Protein AF-A0A3E0VIX6-F1 (afdb_monomer_lite)

Foldseek 3Di:
DDCQPCWPPLLVVLVVCVVVVVVVHHDDPVSPVSNVLSVFFPTWGDDPPDMDTHGDWPAAAADPVRHQDDPPDFRTHHPVGDTD

Secondary structure (DSSP, 8-state):
---TT-TTTHHHHHHHHHHHHHTTPPPPHHHHHHHHHHHHEEEEEE-SS-EEEEEPPSEE-B-TTS-B--SSS-SEE-TTS-B-

Sequence (84 aa):
MDLAYSGYYTQFWTAWVESIEVLGVEAPGEWRGLAELGRTAHWFWAFEEFAVMVERPVLLRVDSRGLIVEKGRPTIAYGDGWSL

InterPro domains:
  IPR046633 Domain of unknown function DUF6745 [PF20530] (14-84)

pLDDT: mean 78.14, std 14.75, range [32.28, 94.56]

Structure (mmCIF, N/CA/C/O backbone):
data_AF-A0A3E0VIX6-F1
#
_entry.id   AF-A0A3E0VIX6-F1
#
loop_
_atom_site.group_PDB
_atom_site.id
_atom_site.type_symbol
_atom_site.label_atom_id
_atom_site.label_alt_id
_a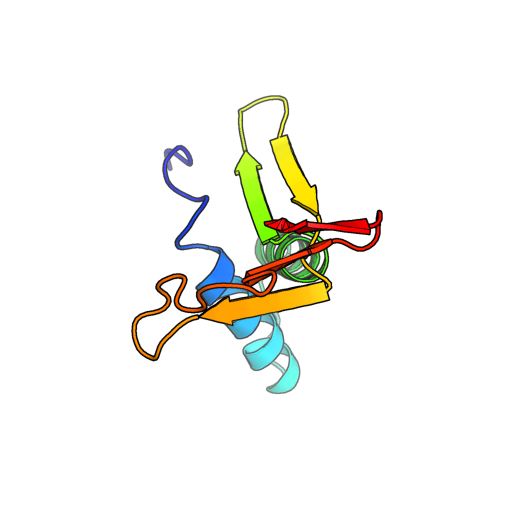tom_site.label_comp_id
_atom_site.label_asym_id
_atom_site.label_entity_id
_atom_site.label_seq_id
_atom_site.pdbx_PDB_ins_code
_atom_site.Cartn_x
_atom_site.Cartn_y
_atom_site.Cartn_z
_atom_site.occupancy
_atom_site.B_iso_or_equiv
_atom_site.auth_seq_id
_atom_site.auth_comp_id
_atom_site.auth_asym_id
_atom_site.auth_atom_id
_atom_site.pdbx_PDB_model_num
ATOM 1 N N . MET A 1 1 ? 9.742 15.174 -15.968 1.00 37.66 1 MET A N 1
ATOM 2 C CA . MET A 1 1 ? 8.379 14.772 -15.572 1.00 37.66 1 MET A CA 1
ATOM 3 C C . MET A 1 1 ? 8.342 14.897 -14.065 1.00 37.66 1 MET A C 1
ATOM 5 O O . MET A 1 1 ? 9.111 14.214 -13.408 1.00 37.66 1 MET A O 1
ATOM 9 N N . ASP A 1 2 ? 7.601 15.875 -13.558 1.00 32.28 2 ASP A N 1
ATOM 10 C CA . ASP A 1 2 ? 7.603 16.258 -12.144 1.00 32.28 2 ASP A CA 1
ATOM 11 C C . ASP A 1 2 ? 6.742 15.249 -11.359 1.00 32.28 2 ASP A C 1
ATOM 13 O O . ASP A 1 2 ? 5.531 15.163 -11.568 1.00 32.28 2 ASP A O 1
ATOM 17 N N . LEU A 1 3 ? 7.374 14.389 -10.554 1.00 43.06 3 LEU A N 1
ATOM 18 C CA . LEU A 1 3 ? 6.761 13.206 -9.916 1.00 43.06 3 LEU A CA 1
ATOM 19 C C . LEU A 1 3 ? 5.952 13.531 -8.644 1.00 43.06 3 LEU A C 1
ATOM 21 O O . LEU A 1 3 ? 5.469 12.620 -7.966 1.00 43.06 3 LEU A O 1
ATOM 25 N N . ALA A 1 4 ? 5.755 14.815 -8.339 1.00 38.75 4 ALA A N 1
ATOM 26 C CA . ALA A 1 4 ? 5.184 15.303 -7.083 1.00 38.75 4 ALA A CA 1
ATOM 27 C C . ALA A 1 4 ? 3.691 14.965 -6.850 1.00 38.75 4 ALA A C 1
ATOM 29 O O . ALA A 1 4 ? 3.129 15.344 -5.826 1.00 38.75 4 ALA A O 1
ATOM 30 N N . TYR A 1 5 ? 3.027 14.240 -7.760 1.00 41.53 5 TYR A N 1
ATOM 31 C CA . TYR A 1 5 ? 1.590 13.938 -7.678 1.00 41.53 5 TYR A CA 1
ATOM 32 C C . TYR A 1 5 ? 1.255 12.451 -7.913 1.00 41.53 5 TYR A C 1
ATOM 34 O O . TYR A 1 5 ? 0.280 12.118 -8.583 1.00 41.53 5 TYR A O 1
ATOM 42 N N . SER A 1 6 ? 2.082 11.527 -7.412 1.00 47.34 6 SER A N 1
ATOM 43 C CA . SER A 1 6 ? 1.956 10.091 -7.725 1.00 47.34 6 SER A CA 1
ATOM 44 C C . SER A 1 6 ? 1.265 9.222 -6.659 1.00 47.34 6 SER A C 1
ATOM 46 O O . SER A 1 6 ? 0.841 8.120 -6.989 1.00 47.34 6 SER A O 1
ATOM 48 N N . GLY A 1 7 ? 1.066 9.679 -5.418 1.00 48.66 7 GLY A N 1
ATOM 49 C CA . GLY A 1 7 ? 0.726 8.774 -4.299 1.00 48.66 7 GLY A CA 1
ATOM 50 C C . GLY A 1 7 ? -0.616 8.019 -4.391 1.00 48.66 7 GLY A C 1
ATOM 51 O O . GLY A 1 7 ? -0.666 6.826 -4.108 1.00 48.66 7 GLY A O 1
ATOM 52 N N . TYR A 1 8 ? -1.707 8.679 -4.807 1.00 49.38 8 TYR A N 1
ATOM 53 C CA . TYR A 1 8 ? -3.052 8.065 -4.815 1.00 49.38 8 TYR A CA 1
ATOM 54 C C . TYR A 1 8 ? -3.378 7.331 -6.125 1.00 49.38 8 TYR A C 1
ATOM 56 O O . TYR A 1 8 ? -3.936 6.237 -6.115 1.00 49.38 8 TYR A O 1
ATOM 64 N N . TYR A 1 9 ? -3.019 7.914 -7.273 1.00 51.03 9 TYR A N 1
ATOM 65 C CA . TYR A 1 9 ? -3.432 7.374 -8.571 1.00 51.03 9 TYR A CA 1
ATOM 66 C C . TYR A 1 9 ? -2.551 6.225 -9.067 1.00 51.03 9 TYR A C 1
ATOM 68 O O . TYR A 1 9 ? -3.035 5.409 -9.846 1.00 51.03 9 TYR A O 1
ATOM 76 N N . THR A 1 10 ? -1.294 6.109 -8.619 1.00 53.88 10 THR A N 1
ATOM 77 C CA . THR A 1 10 ? -0.393 5.036 -9.085 1.00 53.88 10 THR A CA 1
ATOM 78 C C . THR A 1 10 ? -0.783 3.648 -8.591 1.00 53.88 10 THR A C 1
ATOM 80 O O . THR A 1 10 ? -0.532 2.682 -9.301 1.00 53.88 10 THR A O 1
ATOM 83 N N . GLN A 1 11 ? -1.476 3.519 -7.456 1.00 54.06 11 GLN A N 1
ATOM 84 C CA . GLN A 1 11 ? -1.909 2.211 -6.944 1.00 54.06 11 GLN A CA 1
ATOM 85 C C . GLN A 1 11 ? -2.943 1.512 -7.833 1.00 54.06 11 GLN A C 1
ATOM 87 O O . GLN A 1 11 ? -3.008 0.291 -7.860 1.00 54.06 11 GLN A O 1
ATOM 92 N N . PHE A 1 12 ? -3.741 2.257 -8.600 1.00 56.53 12 PHE A N 1
ATOM 93 C CA . PHE A 1 12 ? -4.622 1.640 -9.597 1.00 56.53 12 PHE A CA 1
ATOM 94 C C . PHE A 1 12 ? -3.832 1.101 -10.798 1.00 56.53 12 PHE A C 1
ATOM 96 O O . PHE A 1 12 ? -4.243 0.126 -11.423 1.00 56.53 12 PHE A O 1
ATOM 103 N N . TRP A 1 13 ? -2.674 1.698 -11.095 1.00 58.22 13 TRP A N 1
ATOM 104 C CA . TRP A 1 13 ? -1.798 1.262 -12.181 1.00 58.22 13 TRP A CA 1
ATOM 105 C C . TRP A 1 13 ? -0.947 0.043 -11.808 1.00 58.22 13 TRP A C 1
ATOM 107 O O . TRP A 1 13 ? -0.548 -0.702 -12.697 1.00 58.22 13 TRP A O 1
ATOM 117 N N . THR A 1 14 ? -0.708 -0.231 -10.523 1.00 67.56 14 THR A N 1
ATOM 118 C CA . THR A 1 14 ? 0.087 -1.401 -10.106 1.00 67.56 14 THR A CA 1
ATOM 119 C C . THR A 1 14 ? -0.611 -2.725 -10.408 1.00 67.56 14 THR A C 1
ATOM 121 O O . THR A 1 14 ? 0.022 -3.644 -10.919 1.00 67.56 14 THR A O 1
ATOM 124 N N . ALA A 1 15 ? -1.928 -2.813 -10.199 1.00 70.94 15 ALA A N 1
ATOM 125 C CA . ALA A 1 15 ? -2.714 -3.990 -10.586 1.00 70.94 15 ALA A CA 1
ATOM 126 C C . ALA A 1 15 ? -2.731 -4.212 -12.113 1.00 70.94 15 ALA A C 1
ATOM 128 O O . ALA A 1 15 ? -2.844 -5.343 -12.594 1.00 70.94 15 ALA A O 1
ATOM 129 N N . TRP A 1 16 ? -2.591 -3.135 -12.894 1.00 77.06 16 TRP A N 1
ATOM 130 C CA . TRP A 1 16 ? -2.491 -3.219 -14.350 1.00 77.06 16 TRP A CA 1
ATOM 131 C C . TRP A 1 16 ? -1.170 -3.854 -14.795 1.00 77.06 16 TRP A C 1
ATOM 133 O O . TRP A 1 16 ? -1.189 -4.683 -15.700 1.00 77.06 16 TRP A O 1
ATOM 143 N N . VAL A 1 17 ? -0.054 -3.539 -14.122 1.00 82.50 17 VAL A N 1
ATOM 144 C CA . VAL A 1 17 ? 1.265 -4.155 -14.374 1.00 82.50 17 VAL A CA 1
ATOM 145 C C . VAL A 1 17 ? 1.193 -5.674 -14.249 1.00 82.50 17 VAL A C 1
ATOM 147 O O . VAL A 1 17 ? 1.599 -6.385 -15.161 1.00 82.50 17 VAL A O 1
ATOM 150 N N . GLU A 1 18 ? 0.599 -6.181 -13.169 1.00 79.00 18 GLU A N 1
ATOM 151 C CA . GLU A 1 18 ? 0.414 -7.627 -12.999 1.00 79.00 18 GLU A CA 1
ATOM 152 C C . GLU A 1 18 ? -0.447 -8.227 -14.111 1.00 79.00 18 GLU A C 1
ATOM 154 O O . GLU A 1 18 ? -0.141 -9.285 -14.658 1.00 79.00 18 GLU A O 1
ATOM 159 N N . SER A 1 19 ? -1.529 -7.530 -14.463 1.00 84.75 19 SER A N 1
ATOM 160 C CA . SER A 1 19 ? -2.478 -7.999 -15.469 1.00 84.75 19 SER A CA 1
ATOM 161 C C . SER A 1 19 ? -1.822 -8.137 -16.845 1.00 84.75 19 SER A C 1
ATOM 163 O O . SER A 1 19 ? -2.090 -9.110 -17.545 1.00 84.75 19 SER A O 1
ATOM 165 N N . ILE A 1 20 ? -0.952 -7.201 -17.241 1.00 86.94 20 ILE A N 1
ATOM 166 C CA . ILE A 1 20 ? -0.261 -7.275 -18.537 1.00 86.94 20 ILE A CA 1
ATOM 167 C C . ILE A 1 20 ? 0.815 -8.364 -18.561 1.00 86.94 20 ILE A C 1
ATOM 169 O O . ILE A 1 20 ? 0.956 -9.047 -19.575 1.00 86.94 20 ILE A O 1
ATOM 173 N N . GLU A 1 21 ? 1.506 -8.597 -17.442 1.00 87.38 21 GLU A N 1
ATOM 174 C CA . GLU A 1 21 ? 2.500 -9.668 -17.339 1.00 87.38 21 GLU A CA 1
ATOM 175 C C . GLU A 1 21 ? 1.841 -11.052 -17.407 1.00 87.38 21 GLU A C 1
ATOM 177 O O . GLU A 1 21 ? 2.346 -11.937 -18.098 1.00 87.38 21 GLU A O 1
ATOM 182 N N . VAL A 1 22 ? 0.657 -11.228 -16.802 1.00 88.06 22 VAL A N 1
ATOM 183 C CA . VAL A 1 22 ? -0.167 -12.445 -16.962 1.00 88.06 22 VAL A CA 1
ATOM 184 C C . VAL A 1 22 ? -0.561 -12.685 -18.425 1.00 88.06 22 VAL A C 1
ATOM 186 O O . VAL A 1 22 ? -0.670 -13.833 -18.856 1.00 88.06 22 VAL A O 1
ATOM 189 N N . LEU A 1 23 ? -0.744 -11.621 -19.210 1.00 91.81 23 LEU A N 1
ATOM 190 C CA . LEU A 1 23 ? -1.040 -11.697 -20.645 1.00 91.81 23 LEU A CA 1
ATOM 191 C C . LEU A 1 23 ? 0.215 -11.899 -21.518 1.00 91.81 23 LEU A C 1
ATOM 193 O O . LEU A 1 23 ? 0.103 -11.924 -22.744 1.00 91.81 23 LEU A O 1
ATOM 197 N N . GLY A 1 24 ? 1.397 -12.059 -20.914 1.00 92.69 24 GLY A N 1
ATOM 198 C CA . GLY A 1 24 ? 2.662 -12.275 -21.619 1.00 92.69 24 G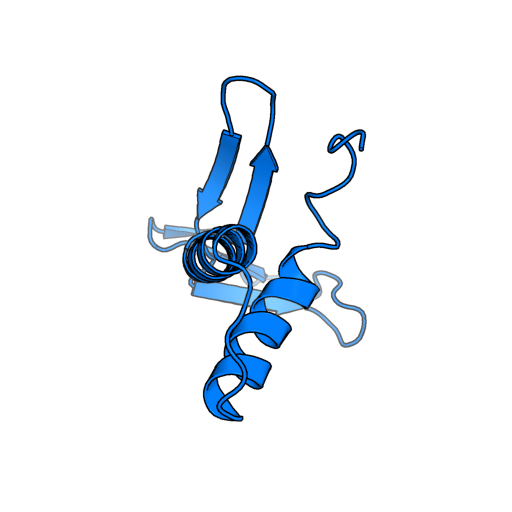LY A CA 1
ATOM 199 C C . GLY A 1 24 ? 3.289 -11.001 -22.189 1.00 92.69 24 GLY A C 1
ATOM 200 O O . GLY A 1 24 ? 4.169 -11.089 -23.045 1.00 92.69 24 GLY A O 1
ATOM 201 N N . VAL A 1 25 ? 2.844 -9.824 -21.744 1.00 90.38 25 VAL A N 1
ATOM 202 C CA . VAL A 1 25 ? 3.433 -8.536 -22.120 1.00 90.38 25 VAL A CA 1
ATOM 203 C C . VAL A 1 25 ? 4.414 -8.108 -21.040 1.00 90.38 25 VAL A C 1
ATOM 205 O O . VAL A 1 25 ? 4.066 -8.038 -19.864 1.00 90.38 25 VAL A O 1
ATOM 208 N N . GLU A 1 26 ? 5.645 -7.797 -21.438 1.00 88.31 26 GLU A N 1
ATOM 209 C CA . GLU A 1 26 ? 6.655 -7.352 -20.487 1.00 88.31 26 GLU A CA 1
ATOM 210 C C . GLU A 1 26 ? 6.383 -5.916 -20.018 1.00 88.31 26 GLU A C 1
ATOM 212 O O . GLU A 1 26 ? 6.304 -4.990 -20.829 1.00 88.31 26 GLU A O 1
ATOM 217 N N . ALA A 1 27 ? 6.252 -5.723 -18.705 1.00 83.81 27 ALA A N 1
ATOM 218 C CA . ALA A 1 27 ? 6.141 -4.396 -18.118 1.00 83.81 27 ALA A CA 1
ATOM 219 C C . ALA A 1 27 ? 7.515 -3.699 -18.028 1.00 83.81 27 ALA A C 1
ATOM 221 O O . ALA A 1 27 ? 8.522 -4.364 -17.760 1.00 83.81 27 ALA A O 1
ATOM 222 N N . PRO A 1 28 ? 7.579 -2.359 -18.168 1.00 83.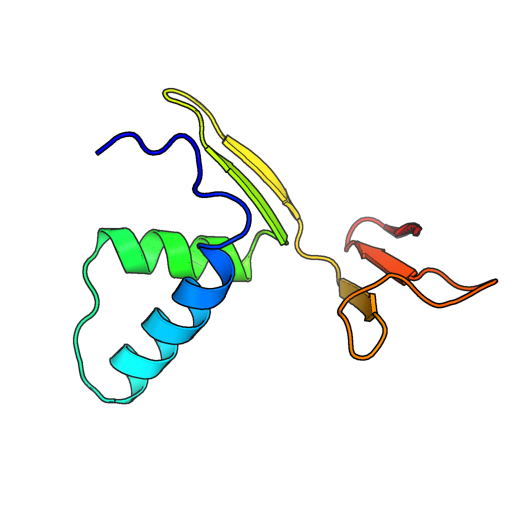12 28 PRO A N 1
ATOM 223 C CA . PRO A 1 28 ? 8.792 -1.597 -17.877 1.00 83.12 28 PRO A CA 1
ATOM 224 C C . PRO A 1 28 ? 9.311 -1.868 -16.455 1.00 83.12 28 PRO A C 1
ATOM 226 O O . PRO A 1 28 ? 8.528 -2.010 -15.511 1.00 83.12 28 PRO A O 1
ATOM 229 N N . GLY A 1 29 ? 10.634 -1.925 -16.278 1.00 80.19 29 GLY A N 1
ATOM 230 C CA . GLY A 1 29 ? 11.256 -2.313 -15.004 1.00 80.19 29 GLY A CA 1
ATOM 231 C C . GLY A 1 29 ? 10.880 -1.396 -13.836 1.00 80.19 29 GLY A C 1
ATOM 232 O O . GLY A 1 29 ? 10.601 -1.867 -12.734 1.00 80.19 29 GLY A O 1
ATOM 233 N N . GLU A 1 30 ? 10.780 -0.095 -14.089 1.00 77.12 30 GLU A N 1
ATOM 234 C CA . GLU A 1 30 ? 10.306 0.907 -13.133 1.00 77.12 30 GLU A CA 1
ATOM 235 C C . GLU A 1 30 ? 8.872 0.638 -12.632 1.00 77.12 30 GLU A C 1
ATOM 237 O O . GLU A 1 30 ? 8.534 0.971 -11.496 1.00 77.12 30 GLU A O 1
ATOM 242 N N . TRP A 1 31 ? 8.026 -0.003 -13.445 1.00 80.00 31 TRP A N 1
ATOM 243 C CA . TRP A 1 31 ? 6.633 -0.290 -13.099 1.00 80.00 31 TRP A CA 1
ATOM 244 C C . TRP A 1 31 ? 6.511 -1.568 -12.276 1.00 80.00 31 TRP A C 1
ATOM 246 O O . TRP A 1 31 ? 5.623 -1.659 -11.431 1.00 80.00 31 TRP A O 1
ATOM 256 N N . ARG A 1 32 ? 7.442 -2.517 -12.439 1.00 83.12 32 ARG A N 1
ATOM 257 C CA . ARG A 1 32 ? 7.546 -3.692 -11.560 1.00 83.12 32 ARG A CA 1
ATOM 258 C C . ARG A 1 32 ? 7.823 -3.282 -10.116 1.00 83.12 32 ARG A C 1
ATOM 260 O O . ARG A 1 32 ? 7.165 -3.776 -9.207 1.00 83.12 32 ARG A O 1
ATOM 267 N N . GLY A 1 33 ? 8.729 -2.323 -9.904 1.00 81.12 33 GLY A N 1
ATOM 268 C CA . GLY A 1 33 ? 9.005 -1.776 -8.570 1.00 81.12 33 GLY A CA 1
ATOM 269 C C . GLY A 1 33 ? 7.769 -1.143 -7.924 1.00 81.12 33 GLY A C 1
ATOM 270 O O . GLY A 1 33 ? 7.490 -1.376 -6.749 1.00 81.12 33 GLY A O 1
ATOM 271 N N . LEU A 1 34 ? 6.977 -0.403 -8.707 1.00 78.94 34 LEU A N 1
ATOM 272 C CA . LEU A 1 34 ? 5.694 0.133 -8.247 1.00 78.94 34 LEU A CA 1
ATOM 273 C C . LEU A 1 34 ? 4.684 -0.984 -7.942 1.00 78.94 34 LEU A C 1
ATOM 275 O O . LEU A 1 34 ? 3.965 -0.893 -6.949 1.00 78.94 34 LEU A O 1
ATOM 279 N N . ALA A 1 35 ? 4.639 -2.046 -8.753 1.00 82.12 35 ALA A N 1
ATOM 280 C CA . ALA A 1 35 ? 3.772 -3.196 -8.505 1.00 82.12 35 ALA A CA 1
ATOM 281 C C . ALA A 1 35 ? 4.082 -3.880 -7.166 1.00 82.12 35 ALA A C 1
ATOM 283 O O .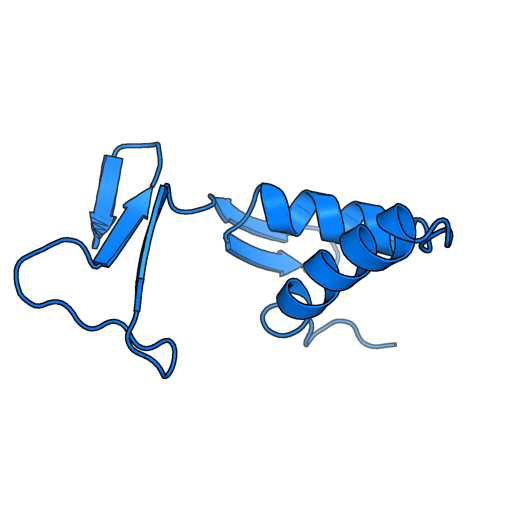 ALA A 1 35 ? 3.173 -4.086 -6.361 1.00 82.12 35 ALA A O 1
ATOM 284 N N . GLU A 1 36 ? 5.361 -4.129 -6.875 1.00 83.25 36 GLU A N 1
ATOM 285 C CA . GLU A 1 36 ? 5.799 -4.662 -5.577 1.00 83.25 36 GLU A CA 1
ATOM 286 C C . GLU A 1 36 ? 5.439 -3.732 -4.407 1.00 83.25 36 GLU A C 1
ATOM 288 O O . GLU A 1 36 ? 4.981 -4.181 -3.350 1.00 83.25 36 GLU A O 1
ATOM 293 N N . LEU A 1 37 ? 5.577 -2.417 -4.598 1.00 81.69 37 LEU A N 1
ATOM 294 C CA . LEU A 1 37 ? 5.194 -1.428 -3.593 1.00 81.69 37 LEU A CA 1
ATOM 295 C C . LEU A 1 37 ? 3.697 -1.512 -3.257 1.00 81.69 37 LEU A C 1
ATOM 297 O O . LEU A 1 37 ? 3.333 -1.516 -2.085 1.00 81.69 37 LEU A O 1
ATOM 301 N N . GLY A 1 38 ? 2.827 -1.662 -4.261 1.00 78.50 38 GLY A N 1
ATOM 302 C CA . GLY A 1 38 ? 1.379 -1.803 -4.056 1.00 78.50 38 GLY A CA 1
ATOM 303 C C . GLY A 1 38 ? 0.959 -3.070 -3.290 1.00 78.50 38 GLY A C 1
ATOM 304 O O . GLY A 1 38 ? -0.106 -3.094 -2.661 1.00 78.50 38 GLY A O 1
ATOM 305 N N . ARG A 1 39 ? 1.787 -4.124 -3.301 1.00 79.38 39 ARG A N 1
ATOM 306 C CA . ARG A 1 39 ? 1.545 -5.347 -2.512 1.00 79.38 39 ARG A CA 1
ATOM 307 C C . ARG A 1 39 ? 1.902 -5.187 -1.040 1.00 79.38 39 ARG A C 1
ATOM 309 O O . ARG A 1 39 ? 1.295 -5.839 -0.195 1.00 79.38 39 ARG A O 1
ATOM 316 N N . THR A 1 40 ? 2.876 -4.335 -0.743 1.00 82.06 40 THR A N 1
ATOM 317 C CA . THR A 1 40 ? 3.482 -4.214 0.591 1.00 82.06 40 THR A CA 1
ATOM 318 C C . THR A 1 40 ? 2.983 -2.998 1.366 1.00 82.06 40 THR A C 1
ATOM 320 O O . THR A 1 40 ? 2.835 -3.070 2.585 1.00 82.06 40 THR A O 1
ATOM 323 N N . ALA A 1 41 ? 2.660 -1.909 0.669 1.00 85.25 41 ALA A N 1
ATOM 324 C CA . ALA A 1 41 ? 2.207 -0.659 1.258 1.00 85.25 41 ALA A CA 1
ATOM 325 C C . ALA A 1 41 ? 0.784 -0.307 0.821 1.00 85.25 41 ALA A C 1
ATOM 327 O O . ALA A 1 41 ? 0.391 -0.514 -0.328 1.00 85.25 41 ALA A O 1
ATOM 328 N N . HIS A 1 42 ? 0.005 0.263 1.740 1.00 80.62 42 HIS A N 1
ATOM 329 C CA . HIS A 1 42 ? -1.305 0.816 1.402 1.00 80.62 42 HIS A CA 1
ATOM 330 C C . HIS A 1 42 ? -1.227 2.241 0.902 1.00 80.62 42 HIS A C 1
ATOM 332 O O . HIS A 1 42 ? -2.024 2.623 0.063 1.00 80.62 42 HIS A O 1
ATOM 338 N N . TRP A 1 43 ? -0.318 3.037 1.457 1.00 81.06 43 TRP A N 1
ATOM 339 C CA . TRP A 1 43 ? -0.083 4.418 1.060 1.00 81.06 43 TRP A CA 1
ATOM 340 C C . TRP A 1 43 ? 1.411 4.655 1.033 1.00 81.06 43 TRP A C 1
ATOM 342 O O . TRP A 1 43 ? 2.144 4.156 1.889 1.00 81.06 43 TRP A O 1
ATOM 352 N N . PHE A 1 44 ? 1.856 5.431 0.054 1.00 84.50 44 PHE A N 1
ATOM 353 C CA . PHE A 1 44 ? 3.220 5.913 0.028 1.00 84.50 44 PHE A CA 1
ATOM 354 C C . PHE A 1 44 ? 3.280 7.326 -0.547 1.00 84.50 44 PHE A C 1
ATOM 356 O O . PHE A 1 44 ? 2.475 7.711 -1.398 1.00 84.50 44 PHE A O 1
ATOM 363 N N . TRP A 1 45 ? 4.269 8.082 -0.089 1.00 85.31 45 TRP A N 1
ATOM 364 C CA . TRP A 1 45 ? 4.643 9.382 -0.626 1.00 85.31 45 TRP A CA 1
ATOM 365 C C . TRP A 1 45 ? 6.142 9.361 -0.871 1.00 85.31 45 TRP A C 1
ATOM 367 O O . TRP A 1 45 ? 6.923 9.286 0.078 1.00 85.31 45 TRP A O 1
ATOM 377 N N . ALA A 1 46 ? 6.528 9.378 -2.142 1.00 83.31 46 ALA A N 1
ATOM 378 C CA . ALA A 1 46 ? 7.923 9.452 -2.543 1.00 83.31 46 ALA A CA 1
ATOM 379 C C . ALA A 1 46 ? 8.387 10.916 -2.580 1.00 83.31 46 ALA A C 1
ATOM 381 O O . ALA A 1 46 ? 7.712 11.775 -3.148 1.00 83.31 46 ALA A O 1
ATOM 382 N N . PHE A 1 47 ? 9.548 11.170 -1.992 1.00 84.81 47 PHE A N 1
ATOM 383 C CA . PHE A 1 47 ? 10.321 12.404 -2.083 1.00 84.81 47 PHE A CA 1
ATOM 384 C C . PHE A 1 47 ? 11.638 12.102 -2.807 1.00 84.81 47 PHE A C 1
ATOM 386 O O . PHE A 1 47 ? 11.916 10.952 -3.145 1.00 84.81 47 PHE A O 1
ATOM 393 N N . GLU A 1 48 ? 12.452 13.128 -3.050 1.00 88.00 48 GLU A N 1
ATOM 394 C CA . GLU A 1 48 ? 13.710 12.980 -3.794 1.00 88.00 48 GLU A CA 1
ATOM 395 C C . GLU A 1 48 ? 14.674 11.969 -3.147 1.00 88.00 48 GLU A C 1
ATOM 397 O O . GLU A 1 48 ? 15.287 11.173 -3.851 1.00 88.00 48 GLU A O 1
ATOM 402 N N . GLU A 1 49 ? 14.751 11.942 -1.812 1.00 94.56 49 GLU A N 1
ATOM 403 C CA . GLU A 1 49 ? 15.729 11.118 -1.080 1.00 94.56 49 GLU A CA 1
ATOM 404 C C . GLU A 1 49 ? 15.109 10.076 -0.138 1.00 94.56 49 GLU A C 1
ATOM 406 O O . GLU A 1 49 ? 15.816 9.236 0.417 1.00 94.56 49 GLU A O 1
ATOM 411 N N . PHE A 1 50 ? 13.794 10.113 0.081 1.00 90.94 50 PHE A N 1
ATOM 412 C CA . PHE A 1 50 ? 13.119 9.186 0.989 1.00 90.94 50 PHE A CA 1
ATOM 413 C C . PHE A 1 50 ? 11.671 8.947 0.576 1.00 90.94 50 PHE A C 1
ATOM 415 O O . PHE A 1 50 ? 11.093 9.695 -0.208 1.00 90.94 50 PHE A O 1
ATOM 422 N N . ALA A 1 51 ? 11.058 7.915 1.146 1.00 88.25 51 ALA A N 1
ATOM 423 C CA . ALA A 1 51 ? 9.630 7.683 1.021 1.00 88.25 51 ALA A CA 1
ATOM 424 C C . ALA A 1 51 ? 9.007 7.499 2.403 1.00 88.25 51 ALA A C 1
ATOM 426 O O . ALA A 1 51 ? 9.579 6.847 3.276 1.00 88.25 51 ALA A O 1
ATOM 427 N N . VAL A 1 52 ? 7.817 8.062 2.589 1.00 89.44 52 VAL A N 1
ATOM 428 C CA . VAL A 1 52 ? 6.946 7.705 3.711 1.00 89.44 52 VAL A CA 1
ATOM 429 C C . VAL A 1 52 ? 6.037 6.596 3.223 1.00 89.44 52 VAL A C 1
ATOM 431 O O . VAL A 1 52 ? 5.354 6.771 2.216 1.00 89.44 52 VAL A O 1
ATOM 434 N N . MET A 1 53 ? 6.032 5.467 3.922 1.00 87.38 53 MET A N 1
ATOM 435 C CA . MET A 1 53 ? 5.229 4.298 3.580 1.00 87.38 53 MET A CA 1
ATOM 436 C C . MET A 1 53 ? 4.343 3.917 4.757 1.00 87.38 53 MET A C 1
ATOM 438 O O . MET A 1 53 ? 4.740 4.035 5.915 1.00 87.38 53 MET A O 1
ATOM 442 N N . VAL A 1 54 ? 3.147 3.440 4.440 1.00 86.44 54 VAL A N 1
ATOM 443 C CA . VAL A 1 54 ? 2.203 2.865 5.393 1.00 86.44 54 VAL A CA 1
ATOM 444 C C . VAL A 1 54 ? 2.047 1.400 5.033 1.00 86.44 54 VAL A C 1
ATOM 446 O O . VAL A 1 54 ? 1.804 1.089 3.864 1.00 86.44 54 VAL A O 1
ATOM 449 N N . GLU A 1 55 ? 2.180 0.513 6.020 1.00 87.56 55 GLU A N 1
ATOM 450 C CA . GLU A 1 55 ? 1.949 -0.922 5.835 1.00 87.56 55 GLU A CA 1
ATOM 451 C C . GLU A 1 55 ? 0.600 -1.195 5.163 1.00 87.56 55 GLU A C 1
ATOM 453 O O . GLU A 1 55 ? -0.329 -0.385 5.189 1.00 87.56 55 GLU A O 1
ATOM 458 N N . ARG A 1 56 ? 0.464 -2.356 4.530 1.00 86.81 56 ARG A N 1
ATOM 459 C CA . ARG A 1 56 ? -0.829 -2.772 3.996 1.00 86.81 56 ARG A CA 1
ATOM 460 C C . ARG A 1 56 ? -1.782 -3.157 5.142 1.00 86.81 56 ARG A C 1
ATOM 462 O O . ARG A 1 56 ? -1.421 -4.024 5.937 1.00 86.81 56 ARG A O 1
ATOM 469 N N . PRO A 1 57 ? -3.004 -2.592 5.234 1.00 88.19 57 PRO A N 1
ATOM 470 C CA . PRO A 1 57 ? -3.956 -3.018 6.237 1.00 88.19 57 PRO A CA 1
ATOM 471 C C . PRO A 1 57 ? -4.398 -4.452 5.946 1.00 88.19 57 PRO A C 1
ATOM 473 O O . PRO A 1 57 ? -4.642 -4.836 4.799 1.00 88.19 57 PRO A O 1
ATOM 476 N N . VAL A 1 58 ? -4.547 -5.234 7.009 1.00 91.75 58 VAL A N 1
ATOM 477 C CA . VAL A 1 58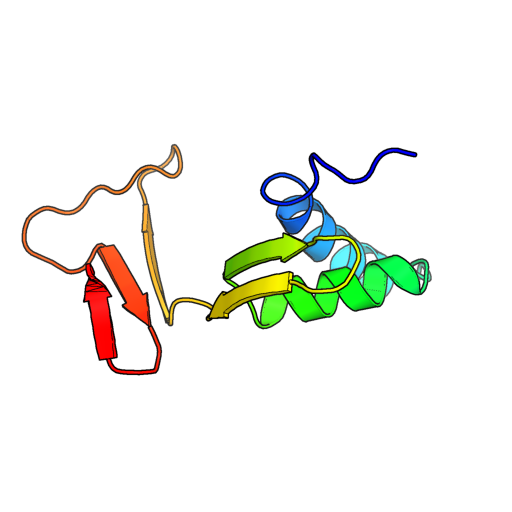 ? -5.123 -6.585 6.961 1.00 91.75 58 VAL A CA 1
ATOM 478 C C . VAL A 1 58 ? -6.651 -6.545 6.882 1.00 91.75 58 VAL A C 1
ATOM 480 O O . VAL A 1 58 ? -7.287 -7.538 6.536 1.00 91.75 58 VAL A O 1
ATOM 483 N N . LEU A 1 59 ? -7.248 -5.389 7.185 1.00 89.31 59 LEU A N 1
ATOM 484 C CA . LEU A 1 59 ? -8.678 -5.135 7.092 1.00 89.31 59 LEU A CA 1
ATOM 485 C C . LEU A 1 59 ? -8.917 -3.705 6.609 1.00 89.31 59 LEU A C 1
ATOM 487 O O . LEU A 1 59 ? -8.401 -2.765 7.204 1.00 89.31 59 LEU A O 1
ATOM 491 N N . LEU A 1 60 ? -9.737 -3.551 5.572 1.00 86.94 60 LEU A N 1
ATOM 492 C CA . LEU A 1 60 ? -10.231 -2.261 5.101 1.00 86.94 60 LEU A CA 1
ATOM 493 C C . LEU A 1 60 ? -11.717 -2.396 4.760 1.00 86.94 60 LEU A C 1
ATOM 495 O O . LEU A 1 60 ? -12.091 -3.192 3.898 1.00 86.94 60 LEU A O 1
ATOM 499 N N . ARG A 1 61 ? -12.564 -1.637 5.455 1.00 86.06 61 ARG A N 1
ATOM 500 C CA . ARG A 1 61 ? -14.018 -1.629 5.280 1.00 86.06 61 ARG A CA 1
ATOM 501 C C . ARG A 1 61 ? -14.460 -0.280 4.751 1.00 86.06 61 ARG A C 1
ATOM 503 O O . ARG A 1 61 ? -14.452 0.720 5.469 1.00 86.06 61 ARG A O 1
ATOM 510 N N . VAL A 1 62 ? -14.862 -0.277 3.489 1.00 82.75 62 VAL A N 1
ATOM 511 C CA . VAL A 1 62 ? -15.320 0.918 2.787 1.00 82.75 62 VAL A CA 1
ATOM 512 C C . VAL A 1 62 ? -16.689 0.685 2.159 1.00 82.75 62 VAL A C 1
ATOM 514 O O . VAL A 1 62 ? -17.056 -0.450 1.852 1.00 82.75 62 VAL A O 1
ATOM 517 N N . ASP A 1 63 ? -17.461 1.755 1.981 1.00 82.56 63 ASP A N 1
ATOM 518 C CA . ASP A 1 63 ? -18.686 1.710 1.189 1.00 82.56 63 ASP A CA 1
ATOM 519 C C . ASP A 1 63 ? -18.378 1.586 -0.312 1.00 82.56 63 ASP A C 1
ATOM 521 O O . ASP A 1 63 ? -17.231 1.606 -0.758 1.00 82.56 63 ASP A O 1
ATOM 525 N N . SER A 1 64 ? -19.433 1.499 -1.123 1.00 80.44 64 SER A N 1
ATOM 526 C CA . SER A 1 64 ? -19.325 1.455 -2.590 1.00 80.44 64 SER A CA 1
ATOM 527 C C . SER A 1 64 ? -18.602 2.653 -3.232 1.00 80.44 64 SER A C 1
ATOM 529 O O . SER A 1 64 ? -18.259 2.588 -4.408 1.00 80.44 64 SER A O 1
ATOM 531 N N . ARG A 1 65 ? -18.372 3.744 -2.488 1.00 77.25 65 ARG A N 1
ATOM 532 C CA . ARG A 1 65 ? -17.637 4.938 -2.932 1.00 77.25 65 ARG A CA 1
ATOM 533 C C . ARG A 1 65 ? -16.203 4.966 -2.400 1.00 77.25 65 ARG A C 1
ATOM 535 O O . ARG A 1 65 ? -15.493 5.932 -2.656 1.00 77.25 65 ARG A O 1
ATOM 542 N N . GLY A 1 66 ? -15.783 3.948 -1.648 1.00 74.75 66 GLY A N 1
ATOM 543 C CA . GLY A 1 66 ? -14.472 3.906 -1.008 1.00 74.75 66 GLY A CA 1
ATOM 544 C C . GLY A 1 66 ? -14.387 4.703 0.298 1.00 74.75 66 GLY A C 1
ATOM 545 O O . GLY A 1 66 ? -13.287 4.909 0.803 1.00 74.75 66 GLY A O 1
ATOM 546 N N . LEU A 1 67 ? -15.510 5.166 0.860 1.00 77.81 67 LEU A N 1
ATOM 547 C CA . LEU A 1 67 ? -15.514 5.911 2.120 1.00 77.81 67 LEU A CA 1
ATOM 548 C C . LEU A 1 67 ? -15.591 4.968 3.317 1.00 77.81 67 LEU A C 1
ATOM 550 O O . LEU A 1 67 ? -16.221 3.918 3.253 1.00 77.81 67 LEU A O 1
ATOM 554 N N . ILE A 1 68 ? -14.989 5.368 4.434 1.00 78.75 68 ILE A N 1
ATOM 555 C CA . ILE A 1 68 ? -15.039 4.621 5.692 1.00 78.75 68 ILE A CA 1
ATOM 556 C C . ILE A 1 68 ? -16.471 4.641 6.246 1.00 78.75 68 ILE A C 1
ATOM 558 O O . ILE A 1 68 ? -17.002 5.709 6.557 1.00 78.75 68 ILE A O 1
ATOM 562 N N . VAL A 1 69 ? -17.100 3.467 6.380 1.00 69.19 69 VAL A N 1
ATOM 563 C CA . VAL A 1 69 ? -18.495 3.346 6.838 1.00 69.19 69 VAL A CA 1
ATOM 564 C C . VAL A 1 69 ? -18.677 2.124 7.744 1.00 69.19 69 VAL A C 1
ATOM 566 O O . VAL A 1 69 ? -19.270 1.129 7.346 1.00 69.19 69 VAL A O 1
ATOM 569 N N . GLU A 1 70 ? -18.218 2.180 8.995 1.00 69.19 70 GLU A N 1
ATOM 570 C CA . GLU A 1 70 ? -18.763 1.300 10.040 1.00 69.19 70 GLU A CA 1
ATOM 571 C C . GLU A 1 70 ? -18.682 1.978 11.416 1.00 69.19 70 GLU A C 1
ATOM 573 O O . GLU A 1 70 ? -17.616 2.390 11.861 1.00 69.19 70 GLU A O 1
ATOM 578 N N . LYS A 1 71 ? -19.824 2.140 12.101 1.00 69.81 71 LYS A N 1
ATOM 579 C CA . LYS A 1 71 ? -19.860 2.663 13.476 1.00 69.81 71 LYS A CA 1
ATOM 580 C C . LYS A 1 71 ? -19.750 1.501 14.459 1.00 69.81 71 LYS A C 1
ATOM 582 O O . LYS A 1 71 ? -20.590 0.606 14.443 1.00 69.81 71 LYS A O 1
ATOM 587 N N . GLY A 1 72 ? -18.764 1.556 15.353 1.00 76.31 72 GLY A N 1
ATOM 588 C CA . GLY A 1 72 ? -18.622 0.608 16.465 1.00 76.31 72 GLY A CA 1
ATOM 589 C C . GLY A 1 72 ? -17.774 -0.632 16.169 1.00 76.31 72 GLY A C 1
ATOM 590 O O . GLY A 1 72 ? -17.725 -1.530 17.008 1.00 76.31 72 GLY A O 1
ATOM 591 N N . ARG A 1 73 ? -17.099 -0.691 15.015 1.00 79.94 73 ARG A N 1
ATOM 592 C CA . ARG A 1 73 ? -16.059 -1.683 14.703 1.00 79.94 73 ARG A CA 1
ATOM 593 C C . ARG A 1 73 ? -14.899 -1.004 13.981 1.00 79.94 73 ARG A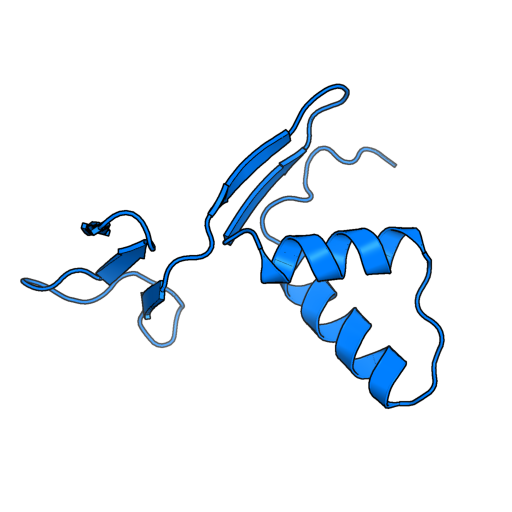 C 1
ATOM 595 O O . ARG A 1 73 ? -15.155 -0.002 13.315 1.00 79.94 73 ARG A O 1
ATOM 602 N N . PRO A 1 74 ? -13.674 -1.553 14.063 1.00 81.31 74 PRO A N 1
ATOM 603 C CA . PRO A 1 74 ? -12.576 -1.042 13.268 1.00 81.31 74 PRO A CA 1
ATOM 604 C C . PRO A 1 74 ? -12.886 -1.156 11.781 1.00 81.31 74 PRO A C 1
ATOM 606 O O . PRO A 1 74 ? -13.323 -2.196 11.278 1.00 81.31 74 PRO A O 1
ATOM 609 N N . THR A 1 75 ? -12.656 -0.055 11.096 1.00 89.69 75 THR A N 1
ATOM 610 C CA . THR A 1 75 ? -12.805 0.109 9.656 1.00 89.69 75 THR A CA 1
ATOM 611 C C . THR A 1 75 ? -11.485 -0.086 8.930 1.00 89.69 75 THR A C 1
ATOM 613 O O . THR A 1 75 ? -11.480 -0.501 7.772 1.00 89.69 75 THR A O 1
ATOM 616 N N . ILE A 1 76 ? -10.372 0.122 9.630 1.00 88.62 76 ILE A N 1
ATOM 617 C CA . ILE A 1 76 ? -9.030 -0.227 9.187 1.00 88.62 76 ILE A CA 1
ATOM 618 C C . ILE A 1 76 ? -8.288 -0.965 10.307 1.00 88.62 76 ILE A C 1
ATOM 620 O O . ILE A 1 76 ? -8.415 -0.608 11.477 1.00 88.62 76 ILE A O 1
ATOM 624 N N . ALA A 1 77 ? -7.525 -2.004 9.967 1.00 91.25 77 ALA A N 1
ATOM 625 C CA . ALA A 1 77 ? -6.628 -2.682 10.906 1.00 91.25 77 ALA A CA 1
ATOM 626 C C . ALA A 1 77 ? -5.321 -3.100 10.225 1.00 91.25 77 ALA A C 1
ATOM 628 O O . ALA A 1 77 ? -5.336 -3.471 9.049 1.00 91.25 77 ALA A O 1
ATOM 629 N N . TYR A 1 78 ? -4.220 -3.083 10.976 1.00 91.06 78 TYR A N 1
ATOM 630 C CA . TYR A 1 78 ? -2.874 -3.439 10.516 1.00 91.06 78 TYR A CA 1
ATOM 631 C C . TYR A 1 78 ? -2.339 -4.685 11.229 1.00 91.06 78 TYR A C 1
ATOM 633 O O . TYR A 1 78 ? -2.913 -5.158 12.213 1.00 91.06 78 TYR A O 1
ATOM 641 N N . GLY A 1 79 ? -1.258 -5.252 10.687 1.00 90.88 79 GLY A N 1
ATOM 642 C CA . GLY A 1 79 ? -0.666 -6.500 11.179 1.00 90.88 79 GLY A CA 1
ATOM 643 C C . GLY A 1 79 ? -0.059 -6.392 12.581 1.00 90.88 79 GLY A C 1
ATOM 644 O O . GLY A 1 79 ? 0.056 -7.400 13.274 1.00 90.88 79 GLY A O 1
ATOM 645 N N . ASP A 1 80 ? 0.273 -5.179 13.016 1.00 92.19 80 ASP A N 1
ATOM 646 C CA . ASP A 1 80 ? 0.803 -4.864 14.345 1.00 92.19 80 ASP A CA 1
ATOM 647 C C . ASP A 1 80 ? -0.279 -4.755 15.440 1.00 92.19 80 ASP A C 1
ATOM 649 O O . ASP A 1 80 ? 0.037 -4.607 16.621 1.00 92.19 80 ASP A O 1
ATOM 653 N N . GLY A 1 81 ? -1.558 -4.848 15.063 1.00 92.50 81 GLY A N 1
ATOM 654 C CA . GLY A 1 81 ? -2.699 -4.727 15.968 1.00 92.50 81 GLY A CA 1
ATOM 655 C C . GLY A 1 81 ? -3.263 -3.311 16.109 1.00 92.50 81 GLY A C 1
ATOM 656 O O . GLY A 1 81 ? -4.266 -3.140 16.808 1.00 92.50 81 GLY A O 1
ATOM 657 N N . TRP A 1 82 ? -2.696 -2.301 15.442 1.00 91.44 82 TRP A N 1
ATOM 658 C CA . TRP A 1 82 ? -3.312 -0.977 15.374 1.00 91.44 82 TRP A CA 1
ATOM 659 C C . TRP A 1 82 ? -4.595 -1.016 14.535 1.00 91.44 82 TRP A C 1
ATOM 661 O O . TRP A 1 82 ? -4.664 -1.684 13.498 1.00 91.44 82 TRP A O 1
ATOM 671 N N . SER A 1 83 ? -5.632 -0.288 14.960 1.00 90.50 83 SER A N 1
ATOM 672 C CA . SER A 1 83 ? -6.906 -0.229 14.236 1.00 90.50 83 SER A CA 1
ATOM 673 C C . SER A 1 83 ? -7.688 1.065 14.507 1.00 90.50 83 SER A C 1
ATOM 675 O O . SER A 1 83 ? -7.521 1.666 15.572 1.00 90.50 83 SER A O 1
ATOM 677 N N . LEU A 1 84 ? -8.521 1.487 13.545 1.00 85.00 84 LEU A N 1
ATOM 678 C CA . LEU A 1 84 ? -9.372 2.690 13.591 1.00 85.00 84 LEU A CA 1
ATOM 679 C C . LEU A 1 84 ? -10.780 2.409 13.060 1.00 85.00 84 LEU A C 1
ATOM 681 O O . LEU A 1 84 ? -10.910 1.794 11.974 1.00 85.00 84 LEU A O 1
#

Radius of gyration: 15.11 Å; chains: 1; bounding box: 36×29×39 Å

Organism: NCBI:txid120213